Protein AF-A0A938P590-F1 (afdb_monomer_lite)

Structure (mmCIF, N/CA/C/O backbone):
data_AF-A0A938P590-F1
#
_entry.id   AF-A0A938P590-F1
#
loop_
_atom_site.group_PDB
_atom_site.id
_atom_site.type_symbol
_atom_site.label_atom_id
_atom_site.label_alt_id
_atom_site.label_comp_id
_atom_site.label_asym_id
_atom_site.label_entity_id
_atom_site.label_seq_id
_atom_site.pdbx_PDB_ins_code
_atom_site.Cartn_x
_atom_site.Cartn_y
_atom_site.Cartn_z
_atom_site.occupancy
_atom_site.B_iso_or_equiv
_atom_site.auth_seq_id
_atom_site.auth_comp_id
_atom_site.auth_asym_id
_atom_site.auth_atom_id
_atom_site.pdbx_PDB_model_num
ATOM 1 N N . MET A 1 1 ? 1.020 -1.558 -29.889 1.00 41.41 1 MET A N 1
ATOM 2 C CA . MET A 1 1 ? 1.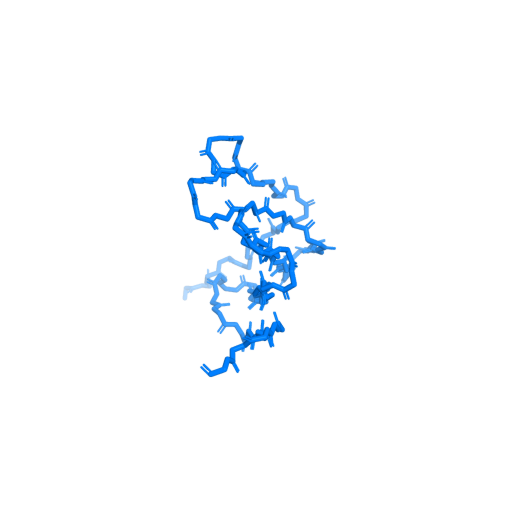630 -0.378 -29.243 1.00 41.41 1 MET A CA 1
ATOM 3 C C . MET A 1 1 ? 1.781 -0.726 -27.775 1.00 41.41 1 MET A C 1
ATOM 5 O O . MET A 1 1 ? 0.766 -0.881 -27.113 1.00 41.41 1 MET A O 1
ATOM 9 N N . GLY A 1 2 ? 3.006 -1.043 -27.345 1.00 44.72 2 GLY A N 1
ATOM 10 C CA . GLY A 1 2 ? 3.286 -1.559 -26.004 1.00 44.72 2 GLY A CA 1
ATOM 11 C C . GLY A 1 2 ? 3.113 -0.463 -24.963 1.00 44.72 2 GLY A C 1
ATOM 12 O O . GLY A 1 2 ? 3.797 0.556 -25.039 1.00 44.72 2 GLY A O 1
ATOM 13 N N . GLY A 1 3 ? 2.175 -0.659 -24.036 1.00 51.41 3 GLY A N 1
ATOM 14 C CA . GLY A 1 3 ? 2.127 0.129 -22.811 1.00 51.41 3 GLY A CA 1
ATOM 15 C C . GLY A 1 3 ? 3.418 -0.126 -22.044 1.00 51.41 3 GLY A C 1
ATOM 16 O O . GLY A 1 3 ? 3.806 -1.279 -21.865 1.00 51.41 3 GLY A 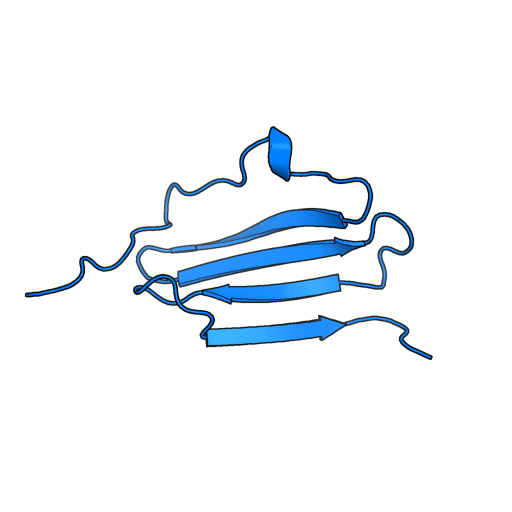O 1
ATOM 17 N N . GLY A 1 4 ? 4.134 0.939 -21.695 1.00 56.22 4 GLY A N 1
ATOM 18 C CA . GLY A 1 4 ? 5.315 0.817 -20.851 1.00 56.22 4 GLY A CA 1
ATOM 19 C C . GLY A 1 4 ? 4.900 0.254 -19.499 1.00 56.22 4 GLY A C 1
ATOM 20 O O . GLY A 1 4 ? 3.969 0.775 -18.889 1.00 56.22 4 GLY A O 1
ATOM 21 N N . GLN A 1 5 ? 5.576 -0.806 -19.063 1.00 66.44 5 GLN A N 1
ATOM 22 C CA . GLN A 1 5 ? 5.474 -1.307 -17.697 1.00 66.44 5 GLN A CA 1
ATOM 23 C C . GLN A 1 5 ? 5.884 -0.166 -16.756 1.00 66.44 5 GLN A C 1
ATOM 25 O O . GLN A 1 5 ? 6.953 0.425 -16.925 1.00 66.44 5 GLN A O 1
ATOM 30 N N . GLY A 1 6 ? 4.996 0.216 -15.844 1.00 71.25 6 GLY A N 1
ATOM 31 C CA . GLY A 1 6 ? 5.234 1.285 -14.888 1.00 71.25 6 GLY A CA 1
ATOM 32 C C . GLY A 1 6 ? 6.285 0.865 -13.871 1.00 71.25 6 GLY A C 1
ATOM 33 O O . GLY A 1 6 ? 6.043 -0.060 -13.109 1.00 71.25 6 GLY A O 1
ATOM 34 N N . ASP A 1 7 ? 7.421 1.565 -13.835 1.00 85.25 7 ASP A N 1
ATOM 35 C CA . ASP A 1 7 ? 8.445 1.382 -12.805 1.00 85.25 7 ASP A CA 1
ATOM 36 C C . ASP A 1 7 ? 8.068 2.158 -11.537 1.00 85.25 7 ASP A C 1
ATOM 38 O O . ASP A 1 7 ? 8.103 3.392 -11.508 1.00 85.25 7 ASP A O 1
ATOM 42 N N . TYR A 1 8 ? 7.719 1.431 -10.473 1.00 89.81 8 TYR A N 1
ATOM 43 C CA . TYR A 1 8 ? 7.360 2.019 -9.183 1.00 89.81 8 TYR A CA 1
ATOM 44 C C . TYR A 1 8 ? 8.517 2.066 -8.187 1.00 89.81 8 TYR A C 1
ATOM 46 O O . TYR A 1 8 ? 8.313 2.528 -7.068 1.00 89.81 8 TYR A O 1
ATOM 54 N N . SER A 1 9 ? 9.729 1.633 -8.549 1.00 88.69 9 SER A N 1
ATOM 55 C CA . SER A 1 9 ? 10.866 1.516 -7.618 1.00 88.69 9 SER A CA 1
ATOM 56 C C . SER A 1 9 ? 11.232 2.824 -6.903 1.00 88.69 9 SER A C 1
ATOM 58 O O . SER A 1 9 ? 11.762 2.795 -5.793 1.00 88.69 9 SER A O 1
ATOM 60 N N . THR A 1 10 ? 10.914 3.968 -7.513 1.00 89.44 10 THR A N 1
ATOM 61 C CA . THR A 1 10 ? 11.134 5.315 -6.959 1.00 89.44 10 THR A CA 1
ATOM 62 C C . THR A 1 10 ? 9.837 6.040 -6.589 1.00 89.44 10 THR A C 1
ATOM 64 O O . THR A 1 10 ? 9.867 7.200 -6.173 1.00 89.44 10 THR A O 1
ATOM 67 N N . TYR A 1 11 ? 8.687 5.375 -6.728 1.00 89.75 11 TYR A N 1
ATOM 68 C CA 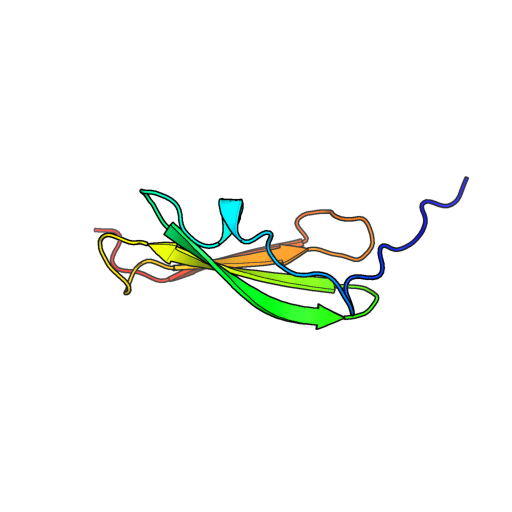. TYR A 1 11 ? 7.397 5.977 -6.432 1.00 89.75 11 TYR A CA 1
ATOM 69 C C . TYR A 1 11 ? 7.242 6.213 -4.928 1.00 89.75 11 TYR A C 1
ATOM 71 O O . TYR A 1 11 ? 7.542 5.358 -4.095 1.00 89.75 11 TYR A O 1
ATOM 79 N N . SER A 1 12 ? 6.732 7.391 -4.580 1.00 90.88 12 SER A N 1
ATOM 80 C CA . SER A 1 12 ? 6.407 7.770 -3.209 1.00 90.88 12 SER A CA 1
ATOM 81 C C . SER A 1 12 ? 5.019 8.394 -3.167 1.00 90.88 12 SER A C 1
ATOM 83 O O . SER A 1 12 ? 4.584 9.031 -4.127 1.00 90.88 12 SER A O 1
ATOM 85 N N . VAL A 1 13 ? 4.305 8.205 -2.053 1.00 89.69 13 VAL A N 1
ATOM 86 C CA . VAL A 1 13 ? 3.024 8.887 -1.839 1.00 89.69 13 VAL A CA 1
ATOM 87 C C . VAL A 1 13 ? 3.313 10.383 -1.690 1.00 89.69 13 VAL A C 1
ATOM 89 O O . VAL A 1 13 ? 4.097 10.748 -0.809 1.00 89.69 13 VAL A O 1
ATOM 92 N N . PRO A 1 14 ? 2.698 11.263 -2.502 1.00 90.44 14 PRO A N 1
ATOM 93 C CA . PRO A 1 14 ? 2.835 12.702 -2.320 1.00 90.44 14 PRO A CA 1
ATOM 94 C C . PRO A 1 14 ? 2.442 13.109 -0.898 1.00 90.44 14 PRO A C 1
ATOM 96 O O . PRO A 1 14 ? 1.442 12.626 -0.366 1.00 90.44 14 PRO A O 1
ATOM 99 N N . SER A 1 15 ? 3.187 14.027 -0.282 1.00 89.19 15 SER A N 1
ATOM 100 C CA . SER A 1 15 ? 2.945 14.448 1.109 1.00 89.19 15 SER A CA 1
ATOM 101 C C . SER A 1 15 ? 1.539 15.013 1.336 1.00 89.19 15 SER A C 1
ATOM 103 O O . SER A 1 15 ? 0.967 14.822 2.404 1.00 89.19 15 SER A O 1
ATOM 105 N N . SER A 1 16 ? 0.947 15.639 0.315 1.00 88.69 16 SER A N 1
ATOM 106 C CA . SER A 1 16 ? -0.439 16.122 0.326 1.00 88.69 16 SER A CA 1
ATOM 107 C C . SER A 1 16 ? -1.492 15.010 0.376 1.00 88.69 16 SER A C 1
ATOM 109 O O . SER A 1 16 ? -2.635 15.275 0.736 1.00 88.69 16 SER A O 1
ATOM 111 N N . LEU A 1 17 ? -1.120 13.781 0.009 1.00 84.81 17 LEU A N 1
ATOM 112 C CA . LEU A 1 17 ? -1.982 12.599 0.011 1.00 84.81 17 LEU A CA 1
ATOM 113 C C . LEU A 1 17 ? -1.627 11.614 1.130 1.00 84.81 17 LEU A C 1
ATOM 115 O O . LEU A 1 17 ? -2.390 10.686 1.373 1.00 84.81 17 LEU A O 1
ATOM 119 N N . ALA A 1 18 ? -0.494 11.798 1.814 1.00 90.12 18 ALA A N 1
ATOM 120 C CA . ALA A 1 18 ? -0.002 10.871 2.832 1.00 90.12 18 ALA A CA 1
ATOM 121 C C . ALA A 1 18 ? -0.961 10.734 4.024 1.00 90.12 18 ALA A C 1
ATOM 123 O O . ALA A 1 18 ? -1.139 9.635 4.542 1.00 90.12 18 ALA A O 1
ATOM 124 N N . THR A 1 19 ? -1.636 11.813 4.425 1.00 92.38 19 THR A N 1
ATOM 125 C CA . THR A 1 19 ? -2.677 11.768 5.458 1.00 92.38 19 THR A CA 1
ATOM 126 C C . THR A 1 19 ? -3.857 12.630 5.046 1.00 92.38 19 THR A C 1
ATOM 128 O O . THR A 1 19 ? -3.714 13.799 4.701 1.00 92.38 19 THR A O 1
ATOM 131 N N . THR A 1 20 ? -5.043 12.041 5.113 1.00 89.75 20 THR A N 1
ATOM 132 C CA . THR A 1 20 ? -6.329 12.700 4.876 1.00 89.75 20 THR A CA 1
ATOM 133 C C . THR A 1 20 ? -7.165 12.651 6.151 1.00 89.75 20 THR A C 1
ATOM 135 O O . THR A 1 20 ? -6.797 11.976 7.109 1.00 89.75 20 THR A O 1
ATOM 138 N N . GLY A 1 21 ? -8.328 13.309 6.170 1.00 88.88 21 GLY A N 1
ATOM 139 C CA . GLY A 1 21 ? -9.252 13.212 7.307 1.00 88.88 21 GLY A CA 1
ATOM 140 C C . GLY A 1 21 ? -9.746 11.786 7.600 1.00 88.88 21 GLY A C 1
ATOM 141 O O . GLY A 1 21 ? -10.192 11.527 8.715 1.00 88.88 21 GLY A O 1
ATOM 142 N N . SER A 1 22 ? -9.644 10.862 6.637 1.00 90.38 22 SER A N 1
ATOM 143 C CA . SER A 1 22 ? -10.170 9.493 6.741 1.00 90.38 22 SER A CA 1
ATOM 144 C C . SER A 1 22 ? -9.096 8.417 6.904 1.00 90.38 22 SER A C 1
ATOM 146 O O . SER A 1 22 ? -9.352 7.407 7.559 1.00 90.38 22 SER A O 1
ATOM 148 N N . ALA A 1 23 ? -7.920 8.593 6.295 1.00 94.00 23 ALA A N 1
ATOM 149 C CA . ALA A 1 23 ? -6.858 7.591 6.321 1.00 94.00 23 ALA A CA 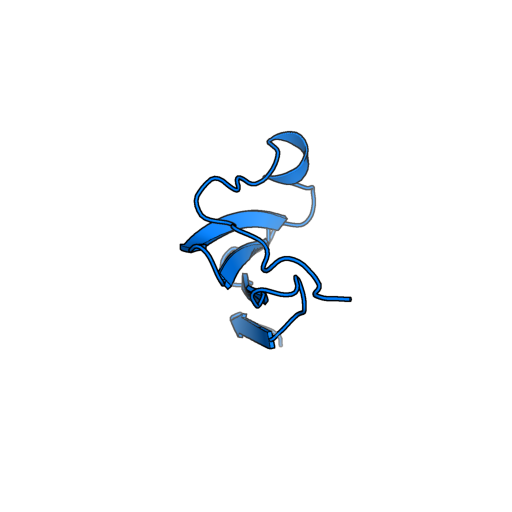1
ATOM 150 C C . ALA A 1 23 ? -5.454 8.180 6.127 1.00 94.00 23 ALA A C 1
ATOM 152 O O . ALA A 1 23 ? -5.284 9.223 5.485 1.00 94.00 23 ALA A O 1
ATOM 153 N N . THR A 1 24 ? -4.461 7.452 6.633 1.00 95.69 24 THR A N 1
ATOM 154 C CA . THR A 1 24 ? -3.035 7.613 6.334 1.00 95.69 24 THR A CA 1
ATOM 155 C C . THR A 1 24 ? -2.614 6.560 5.314 1.00 95.69 24 THR A C 1
ATOM 157 O O . THR A 1 24 ? -2.874 5.373 5.509 1.00 95.69 24 THR A O 1
ATOM 160 N N . TYR A 1 25 ? -1.952 6.990 4.243 1.00 95.50 25 TYR A N 1
ATOM 161 C CA . TYR A 1 25 ? -1.502 6.156 3.134 1.00 95.50 25 TYR A CA 1
ATOM 162 C C . TYR A 1 25 ? 0.016 6.002 3.166 1.00 95.50 25 TYR A C 1
ATOM 164 O O . TYR A 1 25 ? 0.757 6.974 3.301 1.00 95.50 25 TYR A O 1
ATOM 172 N N . SER A 1 26 ? 0.488 4.774 2.994 1.00 95.06 26 SER A N 1
ATOM 173 C CA . SER A 1 26 ? 1.912 4.455 2.906 1.00 95.06 26 SER A CA 1
ATOM 174 C C . SER A 1 26 ? 2.160 3.380 1.859 1.00 95.06 26 SER A C 1
ATOM 176 O O . SER A 1 26 ? 1.287 2.567 1.563 1.00 95.06 26 SER A O 1
ATOM 178 N N . ILE A 1 27 ? 3.360 3.372 1.288 1.00 95.06 27 ILE A N 1
ATOM 179 C CA . ILE A 1 27 ? 3.806 2.300 0.400 1.00 95.06 27 ILE A CA 1
ATOM 180 C C . ILE A 1 27 ? 4.542 1.277 1.252 1.00 95.06 27 ILE A C 1
ATOM 182 O O . ILE A 1 27 ? 5.541 1.605 1.887 1.00 95.06 27 ILE A O 1
ATOM 186 N N . THR A 1 28 ? 4.049 0.042 1.271 1.00 95.25 28 THR A N 1
ATOM 187 C CA . THR A 1 28 ? 4.688 -1.052 2.020 1.00 95.25 28 THR A CA 1
ATOM 188 C C . THR A 1 28 ? 5.622 -1.882 1.151 1.00 95.25 28 THR A C 1
ATOM 190 O O . THR A 1 28 ? 6.486 -2.577 1.675 1.00 95.25 28 THR A O 1
ATOM 193 N N . GLN A 1 29 ? 5.443 -1.834 -0.170 1.00 93.62 29 GLN A N 1
ATOM 194 C CA . GLN A 1 29 ? 6.307 -2.500 -1.137 1.00 93.62 29 GLN A CA 1
ATOM 195 C C . GLN A 1 29 ? 6.233 -1.756 -2.469 1.00 93.62 29 GLN A C 1
ATOM 197 O O . GLN A 1 29 ? 5.142 -1.464 -2.948 1.00 93.62 29 GLN A O 1
ATOM 202 N N . ALA A 1 30 ? 7.382 -1.478 -3.071 1.00 93.06 30 ALA A N 1
ATOM 203 C CA . ALA A 1 30 ? 7.489 -0.906 -4.405 1.00 93.06 30 ALA A CA 1
ATOM 204 C C . ALA A 1 30 ? 8.567 -1.659 -5.183 1.00 93.06 30 ALA A C 1
ATOM 206 O O . ALA A 1 30 ? 9.642 -1.943 -4.653 1.00 93.06 30 ALA A O 1
ATOM 207 N N . SER A 1 31 ? 8.265 -2.014 -6.424 1.00 92.00 31 SER A N 1
ATOM 208 C CA . SER A 1 31 ? 9.186 -2.681 -7.338 1.00 92.00 31 SER A CA 1
ATOM 209 C C . SER A 1 31 ? 9.009 -2.140 -8.755 1.00 92.00 31 SER A C 1
ATOM 211 O O . SER A 1 31 ? 8.135 -1.313 -9.004 1.00 92.00 31 SER A O 1
ATOM 213 N N . GLN A 1 32 ? 9.812 -2.628 -9.700 1.00 89.31 32 GLN A N 1
ATOM 214 C CA . GLN A 1 32 ? 9.671 -2.242 -11.107 1.00 89.31 32 GLN A CA 1
ATOM 215 C C . GLN A 1 32 ? 8.315 -2.618 -11.707 1.00 89.31 32 GLN A C 1
ATOM 217 O O . GLN A 1 32 ? 7.928 -2.013 -12.688 1.00 89.31 32 GLN A O 1
ATOM 222 N N . ASN A 1 33 ? 7.610 -3.607 -11.149 1.00 91.44 33 ASN A N 1
ATOM 223 C CA . ASN A 1 33 ? 6.405 -4.164 -11.770 1.00 91.44 33 ASN A CA 1
ATOM 224 C C . ASN A 1 33 ? 5.208 -4.218 -10.820 1.00 91.44 33 ASN A C 1
ATOM 226 O O . ASN A 1 33 ? 4.165 -4.748 -11.187 1.00 91.44 33 ASN A O 1
ATOM 230 N N . SER A 1 34 ? 5.357 -3.753 -9.581 1.00 92.88 34 SER A N 1
ATOM 231 C CA . SER A 1 34 ? 4.265 -3.785 -8.617 1.00 92.88 34 SER A CA 1
ATOM 232 C C . SER A 1 34 ? 4.405 -2.733 -7.535 1.00 92.88 34 SER A C 1
ATOM 234 O O . SER A 1 34 ? 5.511 -2.357 -7.132 1.00 92.88 34 SER A O 1
ATOM 236 N N . LEU A 1 35 ? 3.257 -2.304 -7.025 1.00 94.50 35 LEU A N 1
ATOM 237 C CA . LEU A 1 35 ? 3.155 -1.348 -5.938 1.00 94.50 35 LEU A CA 1
ATOM 238 C C . LEU A 1 35 ? 2.115 -1.828 -4.931 1.00 94.50 35 LEU A C 1
ATOM 240 O O . LEU A 1 35 ? 0.969 -2.092 -5.280 1.00 94.50 35 LEU A O 1
ATOM 244 N N . THR A 1 36 ? 2.509 -1.924 -3.666 1.00 96.06 36 THR A N 1
ATOM 245 C CA . THR A 1 36 ? 1.599 -2.204 -2.557 1.00 96.06 36 THR A CA 1
ATOM 246 C 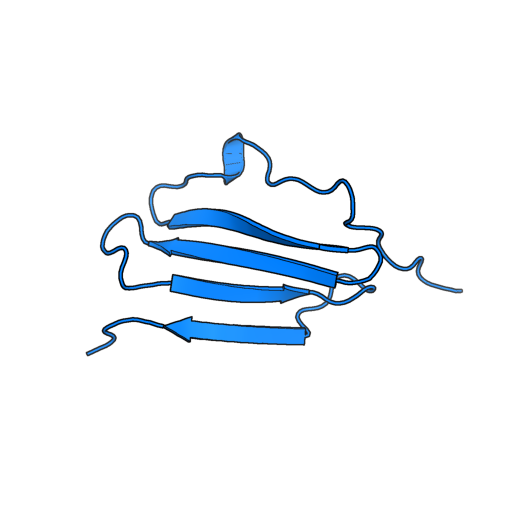C . THR A 1 36 ? 1.407 -0.959 -1.709 1.00 96.06 36 THR A C 1
ATOM 248 O O . THR A 1 36 ? 2.361 -0.444 -1.118 1.00 96.06 36 THR A O 1
ATOM 251 N N . ILE A 1 37 ? 0.159 -0.509 -1.617 1.00 95.50 37 ILE A N 1
ATOM 252 C CA . ILE A 1 37 ? -0.255 0.643 -0.816 1.00 95.50 37 ILE A CA 1
ATOM 253 C C . ILE A 1 37 ? -1.063 0.140 0.380 1.00 95.50 37 ILE A C 1
ATOM 255 O O . ILE A 1 37 ? -1.941 -0.710 0.235 1.00 95.50 37 ILE A O 1
ATOM 259 N N . LEU A 1 38 ? -0.778 0.678 1.560 1.00 95.94 38 LEU A N 1
ATOM 260 C CA . LEU A 1 38 ? -1.537 0.468 2.783 1.00 95.94 38 LEU A CA 1
ATOM 261 C C . LEU A 1 38 ? -2.221 1.777 3.178 1.00 95.94 38 LEU A C 1
ATOM 263 O O . LEU A 1 38 ? -1.550 2.787 3.388 1.00 95.94 38 LEU A O 1
ATOM 267 N N . ALA A 1 39 ? -3.541 1.734 3.311 1.00 95.62 39 ALA A N 1
ATOM 268 C CA . ALA A 1 39 ? -4.347 2.783 3.913 1.00 95.62 39 ALA A CA 1
ATOM 269 C C . ALA A 1 39 ? -4.780 2.339 5.315 1.00 95.62 39 ALA A C 1
ATOM 271 O O . ALA A 1 39 ? -5.341 1.256 5.470 1.00 95.62 39 ALA A O 1
ATOM 272 N N . ILE A 1 40 ? -4.531 3.167 6.326 1.00 95.38 40 ILE A N 1
ATOM 273 C CA . ILE A 1 40 ? -4.936 2.932 7.718 1.00 95.38 40 ILE A CA 1
ATOM 274 C C . ILE A 1 40 ? -5.915 4.030 8.107 1.00 95.38 40 ILE A C 1
ATOM 276 O O . ILE A 1 40 ? -5.607 5.206 7.907 1.00 95.38 40 ILE A O 1
ATOM 280 N N . SER A 1 41 ? -7.076 3.675 8.657 1.00 94.88 41 SER A N 1
ATOM 281 C CA . SER A 1 41 ? -8.054 4.674 9.084 1.00 94.88 41 SER A CA 1
ATOM 282 C C . SER A 1 41 ? -7.479 5.594 10.163 1.00 94.88 41 SER A C 1
ATOM 284 O O . SER A 1 41 ? -6.791 5.156 11.085 1.00 94.88 41 SER A O 1
ATOM 286 N N . THR A 1 42 ? -7.794 6.886 10.062 1.00 92.81 42 THR A N 1
ATOM 287 C CA . THR A 1 42 ? -7.470 7.875 11.100 1.00 92.81 42 THR A CA 1
ATOM 288 C C . THR A 1 42 ? -8.304 7.698 12.365 1.00 92.81 42 THR A C 1
ATOM 290 O O . THR A 1 42 ? -7.884 8.169 13.418 1.00 92.81 42 THR A O 1
ATOM 293 N N . GLN A 1 43 ? -9.461 7.034 12.272 1.00 91.88 43 GLN A N 1
ATOM 294 C CA . GLN A 1 43 ? -10.397 6.881 13.388 1.00 91.88 43 GLN A CA 1
ATOM 295 C C . GLN A 1 43 ? -10.185 5.588 14.171 1.00 91.88 43 GLN A C 1
ATOM 297 O O . GLN A 1 43 ? -10.352 5.572 15.386 1.00 91.88 43 GLN A O 1
ATOM 302 N N . ASP A 1 44 ? -9.795 4.513 13.487 1.00 91.81 44 ASP A N 1
ATOM 303 C CA . ASP A 1 44 ? -9.458 3.241 14.120 1.00 91.81 44 ASP A CA 1
ATOM 304 C C . ASP A 1 44 ? -8.375 2.529 13.310 1.00 91.81 44 ASP A C 1
ATOM 306 O O . ASP A 1 44 ? -8.613 2.040 12.206 1.00 91.81 44 ASP A O 1
ATOM 310 N N . GLN A 1 45 ? -7.176 2.448 13.881 1.00 90.69 45 GLN A N 1
ATOM 311 C CA . GLN A 1 45 ? -6.013 1.857 13.224 1.00 90.69 45 GLN A CA 1
ATOM 312 C C . GLN A 1 45 ? -6.138 0.344 12.995 1.00 90.69 45 GLN A C 1
ATOM 314 O O . GLN A 1 45 ? -5.363 -0.207 12.212 1.00 90.69 45 GLN A O 1
ATOM 319 N N . ALA A 1 46 ? -7.106 -0.328 13.630 1.00 91.69 46 ALA A N 1
ATOM 320 C CA . ALA A 1 46 ? -7.431 -1.712 13.306 1.00 91.69 46 ALA A CA 1
ATOM 321 C C . ALA A 1 46 ? -8.043 -1.841 11.903 1.00 91.69 46 ALA A C 1
ATOM 323 O O . ALA A 1 46 ? -7.924 -2.901 11.297 1.00 91.69 46 ALA A O 1
ATOM 324 N N . ASN A 1 47 ? -8.656 -0.774 11.374 1.00 94.19 47 ASN A N 1
ATOM 325 C CA . ASN A 1 47 ? -9.249 -0.738 10.041 1.00 94.19 47 ASN A CA 1
ATOM 326 C C . ASN A 1 47 ? -8.216 -0.306 9.001 1.00 94.19 47 ASN A C 1
ATOM 328 O O . ASN A 1 47 ? -7.854 0.870 8.895 1.00 94.19 47 ASN A O 1
ATOM 332 N N . MET A 1 48 ? -7.775 -1.264 8.195 1.00 95.06 48 MET A N 1
ATOM 333 C CA . MET A 1 48 ? -6.776 -1.066 7.159 1.00 95.06 48 MET A CA 1
ATOM 334 C C . MET A 1 48 ? -7.157 -1.742 5.846 1.00 95.06 48 MET A C 1
ATOM 336 O O . MET A 1 48 ? -7.766 -2.810 5.812 1.00 95.06 48 MET A O 1
ATOM 340 N N . ILE A 1 49 ? -6.752 -1.112 4.749 1.00 95.38 49 ILE A N 1
ATOM 341 C CA . ILE A 1 49 ? -6.898 -1.629 3.392 1.00 95.38 49 ILE A CA 1
ATOM 342 C C . ILE A 1 49 ? -5.508 -1.724 2.783 1.00 95.38 49 ILE A C 1
ATOM 344 O O . ILE A 1 49 ? -4.770 -0.741 2.746 1.00 95.38 49 ILE A O 1
ATOM 348 N N . ARG A 1 50 ? -5.159 -2.902 2.276 1.00 96.25 50 ARG A N 1
ATOM 349 C CA . ARG A 1 50 ? -3.959 -3.111 1.471 1.00 96.25 50 ARG A CA 1
ATOM 350 C C . ARG A 1 50 ? -4.363 -3.327 0.024 1.00 96.25 50 ARG A C 1
ATOM 352 O O . ARG A 1 50 ? -5.271 -4.104 -0.249 1.00 96.25 50 ARG A O 1
ATOM 359 N N . VAL A 1 51 ? -3.673 -2.653 -0.882 1.00 96.50 51 VAL A N 1
ATOM 360 C CA . VAL A 1 51 ? -3.933 -2.666 -2.319 1.00 96.50 51 VAL A CA 1
ATOM 361 C C . VAL A 1 51 ? -2.658 -3.061 -3.047 1.00 96.50 51 VAL A C 1
ATOM 363 O O . VAL A 1 51 ? -1.604 -2.513 -2.735 1.00 96.50 51 VAL A O 1
ATOM 366 N N . LEU A 1 52 ? -2.760 -3.980 -4.006 1.00 95.81 52 LEU A N 1
ATOM 367 C CA . LEU A 1 52 ? -1.694 -4.381 -4.920 1.00 95.81 52 LEU A CA 1
ATOM 368 C C . LEU A 1 52 ? -2.020 -3.887 -6.331 1.00 95.81 52 LEU A C 1
ATOM 370 O O . LEU A 1 52 ? -3.088 -4.186 -6.869 1.00 95.81 52 LEU A O 1
ATOM 374 N N . ILE A 1 53 ? -1.086 -3.139 -6.907 1.00 93.81 53 ILE A N 1
ATOM 375 C CA . ILE A 1 53 ? -1.137 -2.614 -8.268 1.00 93.81 53 ILE A CA 1
ATOM 376 C C . ILE A 1 53 ? -0.088 -3.339 -9.115 1.00 93.81 53 ILE A C 1
ATOM 378 O O . ILE A 1 53 ? 1.048 -3.501 -8.657 1.00 93.81 53 ILE A O 1
ATOM 382 N N . ASP A 1 54 ? -0.473 -3.761 -10.319 1.00 92.62 54 ASP A N 1
ATOM 383 C CA . ASP A 1 54 ? 0.398 -4.440 -11.284 1.00 92.62 54 ASP A CA 1
ATOM 384 C C . ASP A 1 54 ? 1.241 -3.460 -12.122 1.00 92.62 54 ASP A C 1
ATOM 386 O O . ASP A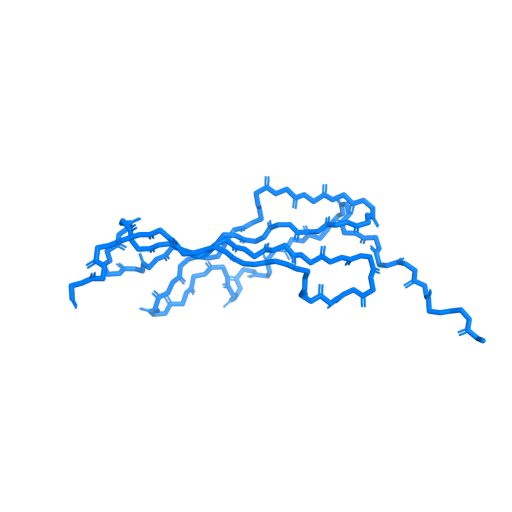 1 54 ? 1.155 -2.239 -11.978 1.00 92.62 54 ASP A O 1
ATOM 390 N N . SER A 1 55 ? 2.050 -3.997 -13.038 1.00 90.69 55 SER A N 1
ATOM 391 C CA . SER A 1 55 ? 2.932 -3.213 -13.910 1.00 90.69 55 SER A CA 1
ATOM 392 C C . SER A 1 55 ? 2.191 -2.326 -14.910 1.00 90.69 55 SER A C 1
ATOM 394 O O . SER A 1 55 ? 2.802 -1.441 -15.497 1.00 90.69 55 SER A O 1
ATOM 396 N N . ASP A 1 56 ? 0.900 -2.557 -15.143 1.00 89.31 56 ASP A N 1
ATOM 397 C CA . ASP A 1 56 ? 0.079 -1.737 -16.036 1.00 89.31 56 ASP A CA 1
ATOM 398 C C . ASP A 1 56 ? -0.646 -0.615 -15.271 1.00 89.31 56 ASP A C 1
ATOM 400 O O . ASP A 1 56 ? -1.419 0.144 -15.864 1.00 89.31 56 ASP A O 1
ATOM 404 N N . GLY A 1 57 ? -0.442 -0.511 -13.953 1.00 87.75 57 GLY A N 1
ATOM 405 C CA . GLY A 1 57 ? -1.171 0.415 -13.093 1.00 87.75 57 GLY A CA 1
ATOM 406 C C . GLY A 1 57 ? -2.590 -0.042 -12.762 1.00 87.75 57 GLY A C 1
ATOM 407 O O . GLY A 1 57 ? -3.411 0.781 -12.348 1.00 87.75 57 GLY A O 1
ATOM 408 N N . LYS A 1 58 ? -2.913 -1.326 -12.947 1.00 90.88 58 LYS A N 1
ATOM 409 C CA . LYS A 1 58 ? -4.234 -1.880 -12.637 1.00 90.88 58 LYS A CA 1
ATOM 410 C C . LYS A 1 58 ? -4.265 -2.446 -11.228 1.00 90.88 58 LYS A C 1
ATOM 412 O O . LYS A 1 58 ? -3.274 -2.949 -10.708 1.00 90.88 58 LYS A O 1
ATOM 417 N N . LEU A 1 59 ? -5.450 -2.395 -10.626 1.00 92.44 59 LEU A N 1
ATOM 418 C CA . LEU A 1 59 ? -5.727 -3.080 -9.373 1.00 92.44 59 LEU A CA 1
ATOM 419 C C . LEU A 1 59 ? -5.699 -4.596 -9.593 1.00 92.44 59 LEU A C 1
ATOM 421 O O . LEU A 1 59 ? -6.594 -5.132 -10.244 1.00 92.44 59 LEU A O 1
ATOM 425 N N . GLU A 1 60 ? -4.707 -5.272 -9.023 1.00 92.81 60 GLU A N 1
ATOM 426 C CA . GLU A 1 60 ? -4.596 -6.731 -9.083 1.00 92.81 60 GLU A CA 1
ATOM 427 C C . GLU A 1 60 ? -5.335 -7.384 -7.911 1.00 92.81 60 GLU A C 1
ATOM 429 O O . GLU A 1 60 ? -6.105 -8.325 -8.092 1.00 92.81 60 GLU A O 1
ATOM 434 N N . ASN A 1 61 ? -5.131 -6.865 -6.696 1.00 94.25 61 ASN A N 1
ATOM 435 C CA . ASN A 1 61 ? -5.750 -7.403 -5.490 1.00 94.25 61 ASN A CA 1
ATOM 436 C C . ASN A 1 61 ? -5.947 -6.322 -4.421 1.00 94.25 61 ASN A C 1
ATOM 438 O O . ASN A 1 61 ? -5.202 -5.343 -4.357 1.00 94.25 61 ASN A O 1
ATOM 442 N N . TRP A 1 62 ? -6.913 -6.530 -3.530 1.00 95.62 62 TRP A N 1
ATOM 443 C CA . TRP A 1 62 ? -7.046 -5.751 -2.308 1.00 95.62 62 TRP A CA 1
ATOM 444 C C . TRP A 1 62 ? -7.537 -6.619 -1.152 1.00 95.62 62 TRP A C 1
ATOM 446 O O . TRP A 1 62 ? -8.306 -7.561 -1.328 1.00 95.62 62 TRP A O 1
ATOM 456 N N . THR A 1 63 ? -7.091 -6.282 0.051 1.00 96.00 63 THR A N 1
ATOM 457 C CA . THR A 1 63 ? -7.529 -6.929 1.287 1.00 96.00 63 THR A CA 1
ATOM 458 C C . THR A 1 63 ? -7.926 -5.873 2.294 1.00 96.00 63 THR A C 1
ATOM 460 O O . THR A 1 63 ? -7.228 -4.869 2.448 1.00 96.00 63 THR A O 1
ATOM 463 N N . TYR A 1 64 ? -8.998 -6.138 3.025 1.00 94.19 64 TYR A N 1
ATOM 464 C CA . TYR A 1 64 ? -9.386 -5.366 4.192 1.00 94.19 64 TYR A CA 1
ATOM 465 C C . TYR A 1 64 ? -9.114 -6.184 5.456 1.00 94.19 64 TYR A C 1
ATOM 467 O O . TYR A 1 64 ? -9.392 -7.383 5.498 1.00 94.19 64 TYR A O 1
ATOM 475 N N . ALA A 1 65 ? -8.576 -5.528 6.477 1.00 92.75 65 ALA A N 1
ATOM 476 C CA . ALA A 1 65 ? -8.490 -6.057 7.826 1.00 92.75 65 ALA A CA 1
ATOM 477 C C . ALA A 1 65 ? -9.072 -5.018 8.779 1.00 92.75 65 ALA A C 1
ATOM 479 O O . ALA A 1 65 ? -8.745 -3.838 8.675 1.00 92.75 65 ALA A O 1
ATOM 480 N N . GLY A 1 66 ? -9.942 -5.454 9.681 1.00 88.94 66 GLY A N 1
ATOM 481 C CA . GLY A 1 66 ? -10.521 -4.595 10.699 1.00 88.94 66 GLY A CA 1
ATOM 482 C C . GLY A 1 66 ? -11.814 -5.150 11.264 1.00 88.94 66 GLY A C 1
ATOM 483 O O . GLY A 1 66 ? -12.235 -6.261 10.938 1.00 88.94 66 GLY A O 1
ATOM 484 N N . ASN A 1 67 ? -12.421 -4.361 12.141 1.00 77.94 67 ASN A N 1
ATOM 485 C CA . ASN A 1 67 ? -13.554 -4.774 12.957 1.00 77.94 67 ASN A CA 1
ATOM 486 C C . ASN A 1 67 ? -14.866 -4.279 12.345 1.00 77.94 67 ASN A C 1
ATOM 488 O O . ASN A 1 67 ? -15.634 -3.584 13.009 1.00 77.94 67 ASN A O 1
ATOM 492 N N . PHE A 1 68 ? -15.115 -4.604 11.074 1.00 63.25 68 PHE A N 1
ATOM 493 C CA . PHE A 1 68 ? -16.437 -4.391 10.486 1.00 63.25 68 PHE A CA 1
ATOM 494 C C . PHE A 1 68 ? -17.437 -5.266 11.257 1.00 63.25 68 PHE A C 1
ATOM 496 O O . PHE A 1 68 ? -17.405 -6.493 11.143 1.00 63.25 68 PHE A O 1
ATOM 503 N N . GLN A 1 69 ? -18.253 -4.630 12.098 1.00 58.41 69 GLN A N 1
ATOM 504 C CA . GLN A 1 69 ? -19.434 -5.229 12.719 1.00 58.41 69 GLN A CA 1
ATOM 505 C C . GLN A 1 69 ? -20.656 -4.999 11.837 1.00 58.41 69 GLN A C 1
ATOM 507 O O . GLN A 1 69 ? -20.762 -3.890 11.263 1.00 58.41 69 GLN A O 1
#

Secondary structure (DSSP, 8-state):
-PPPPP--TT----HHHHB-SSEEEEEEEE-SS-EEEEEEESS-TT-EEEEEE-TTS-EEEEEEES---

Foldseek 3Di:
DDDFQAQFVPPFDPPVRCDDQFWGKGWPDGGGFKTWIKTAGPVDRQWIKIFMATRNRDTPDMDTGHDDD

pLDDT: mean 88.03, std 12.25, range [41.41, 96.5]

Radius of gyration: 13.44 Å; chains: 1; bounding box: 31×24×43 Å

Sequence (69 aa):
MGGGQGDYSTYSVPSSLATTGSATYSITQASQNSLTILAISTQDQANMIRVLIDSDGKLENWTYAGNFQ